Protein AF-A0A527XNQ0-F1 (afdb_monomer)

Secondary structure (DSSP, 8-state):
-EETTS-HHHHHHHHHHHT-SEEEEE-TTS-EEEEEEHHHHHHHHHHHHHHHHHHHTT--S--TTS-HHHHHHHHHHHHHHHHHHHHHHHHHHHHH-

Sequence (97 aa):
AIPATMDQEEAAREFEQYNLLSAAVVDENGRLVGVLTIDDVVDVIQEEAEEDLLRMGGVGDEELSDTVLATSRSRVPWLLVNLLTAFLAASVIGLFD

pLDDT: mean 90.77, std 7.8, range [66.81, 97.81]

Nearest PDB structures (foldseek):
  5x9h-assembly1_A  TM=7.918E-01  e=7.220E-08  Thermus thermophilus HB8
  3i8n-assembly2_A-2  TM=8.821E-01  e=8.603E-04  Vibrio parahaemolyticus
  3hf7-assembly1_A  TM=8.581E-01  e=1.624E-03  Klebsiella pneumoniae subsp. pneumoniae MGH 78578
  7oj1-assembly1_B-5  TM=8.170E-01  e=1.141E-03  Bacillus subtilis
  6gjv-assembly1_C  TM=8.196E-01  e=3.787E-03  Pseudomonas aeruginosa PAO1

Solvent-accessible surface area (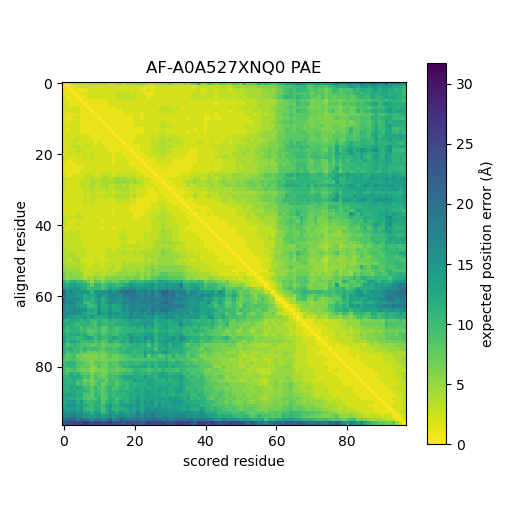backbone atoms only — not comparable to full-atom values): 5640 Å² total; per-residue (Å²): 116,44,54,72,84,56,54,67,69,60,54,37,48,51,33,63,77,66,68,44,67,58,42,48,23,20,45,100,86,68,46,81,75,50,73,47,45,44,71,65,38,54,53,50,57,51,52,52,54,51,50,51,56,35,47,75,73,40,33,65,99,70,56,96,84,56,51,73,68,59,59,46,61,49,36,46,64,53,51,49,55,52,49,53,51,52,50,51,53,52,54,54,52,67,71,78,111

Mean predicted aligned error: 6.77 Å

Structure (mmCIF, N/CA/C/O backbone):
data_AF-A0A527XNQ0-F1
#
_entry.id   AF-A0A527XNQ0-F1
#
loop_
_atom_site.group_PDB
_atom_site.id
_atom_site.type_symbol
_atom_site.label_atom_id
_atom_site.label_alt_id
_atom_site.label_comp_id
_atom_site.label_asym_id
_atom_site.label_entity_id
_atom_site.label_seq_id
_atom_site.pdbx_PDB_ins_code
_atom_site.Cartn_x
_atom_site.Cartn_y
_atom_site.Cartn_z
_atom_site.occupancy
_atom_site.B_iso_or_equiv
_atom_site.auth_seq_id
_atom_site.auth_comp_id
_atom_site.auth_asym_id
_atom_site.auth_atom_id
_atom_site.pdbx_PDB_model_num
ATOM 1 N N . ALA A 1 1 ? -11.172 8.750 15.959 1.00 88.25 1 ALA A N 1
ATOM 2 C CA . ALA A 1 1 ? -11.601 7.350 15.764 1.00 88.25 1 ALA A CA 1
ATOM 3 C C . ALA A 1 1 ? -11.543 7.091 14.275 1.00 88.25 1 ALA A C 1
ATOM 5 O O . ALA A 1 1 ? -11.951 7.976 13.532 1.00 88.25 1 ALA A O 1
ATOM 6 N N . ILE A 1 2 ? -10.993 5.954 13.868 1.00 95.88 2 ILE A N 1
ATOM 7 C CA . ILE A 1 2 ? -10.753 5.616 12.465 1.00 95.88 2 ILE A CA 1
ATOM 8 C C . ILE A 1 2 ? -11.967 4.836 11.937 1.00 95.88 2 ILE A C 1
ATOM 10 O O . ILE A 1 2 ? -12.378 3.865 12.577 1.00 95.88 2 ILE A O 1
ATOM 14 N N . PRO A 1 3 ? -12.603 5.251 10.830 1.00 97.31 3 PRO A N 1
ATOM 15 C CA . PRO A 1 3 ? -13.649 4.459 10.190 1.00 97.31 3 PRO A CA 1
ATOM 16 C C . PRO A 1 3 ? -13.102 3.119 9.684 1.00 97.31 3 PRO A C 1
ATOM 18 O O . PRO A 1 3 ? -12.037 3.079 9.083 1.00 97.31 3 PRO A O 1
ATOM 21 N N . ALA A 1 4 ? -13.853 2.030 9.851 1.00 95.81 4 ALA A N 1
ATOM 22 C CA . ALA A 1 4 ? -13.454 0.695 9.385 1.00 95.81 4 ALA A CA 1
ATOM 23 C C . ALA A 1 4 ? -13.319 0.579 7.853 1.00 95.81 4 ALA A C 1
ATOM 25 O O . ALA A 1 4 ? -12.759 -0.389 7.357 1.00 95.81 4 ALA A O 1
ATOM 26 N N . THR A 1 5 ? -13.870 1.539 7.111 1.00 96.06 5 THR A N 1
ATOM 27 C CA . THR A 1 5 ? -13.808 1.621 5.646 1.00 96.06 5 THR A CA 1
ATOM 28 C C . THR A 1 5 ? -12.765 2.624 5.150 1.00 96.06 5 THR A C 1
ATOM 30 O O . THR A 1 5 ? -12.718 2.886 3.952 1.00 96.06 5 THR A O 1
ATOM 33 N N . MET A 1 6 ? -12.021 3.268 6.056 1.00 96.25 6 MET A N 1
ATOM 34 C CA . MET A 1 6 ? -10.942 4.183 5.689 1.00 96.25 6 MET A CA 1
ATOM 35 C C . MET A 1 6 ? -9.798 3.386 5.067 1.00 96.25 6 MET A C 1
ATOM 37 O O . MET A 1 6 ? -9.498 2.282 5.519 1.00 96.25 6 MET A O 1
ATOM 41 N N . ASP A 1 7 ? -9.185 3.959 4.037 1.00 95.75 7 ASP A N 1
ATOM 42 C CA . ASP A 1 7 ? -8.011 3.376 3.405 1.00 95.75 7 ASP A CA 1
ATOM 43 C C . ASP A 1 7 ? -6.834 3.293 4.391 1.00 95.75 7 ASP A C 1
ATOM 45 O O . ASP A 1 7 ? -6.674 4.160 5.258 1.00 95.75 7 ASP A O 1
ATOM 49 N N . GLN A 1 8 ? -6.024 2.242 4.276 1.00 94.44 8 GLN A N 1
ATOM 50 C CA . GLN A 1 8 ? -4.932 1.981 5.211 1.00 94.44 8 GLN A CA 1
ATOM 51 C C . GLN A 1 8 ? -3.857 3.075 5.179 1.00 94.44 8 GLN A C 1
ATOM 53 O O . GLN A 1 8 ? -3.359 3.469 6.236 1.00 94.44 8 GLN A O 1
ATOM 58 N N . GLU A 1 9 ? -3.572 3.642 4.005 1.00 94.56 9 GLU A N 1
ATOM 59 C CA . GLU A 1 9 ? -2.612 4.732 3.837 1.00 94.56 9 GLU A CA 1
ATOM 60 C C . GLU A 1 9 ? -3.131 6.011 4.517 1.00 94.56 9 GLU A C 1
ATOM 62 O O . GLU A 1 9 ? -2.394 6.751 5.172 1.00 94.56 9 GLU A O 1
ATOM 67 N N . GLU A 1 10 ? -4.438 6.273 4.423 1.00 96.44 10 GLU A N 1
ATOM 68 C CA . GLU A 1 10 ? -5.061 7.419 5.088 1.00 96.44 10 GLU A CA 1
ATOM 69 C C . GLU A 1 10 ? -5.128 7.252 6.611 1.00 96.44 10 GLU A C 1
ATOM 71 O O . GLU A 1 10 ? -4.834 8.197 7.347 1.00 96.44 10 GLU A O 1
ATOM 76 N N . ALA A 1 11 ? -5.405 6.042 7.098 1.00 95.94 11 ALA A N 1
ATOM 77 C CA . ALA A 1 11 ? -5.310 5.733 8.521 1.00 95.94 11 ALA A CA 1
ATOM 78 C C . ALA A 1 11 ? -3.872 5.907 9.047 1.00 95.94 11 ALA A C 1
ATOM 80 O O . ALA A 1 11 ? -3.679 6.461 10.133 1.00 95.94 11 ALA A O 1
ATOM 81 N N . ALA A 1 12 ? -2.859 5.501 8.275 1.00 95.56 12 ALA A N 1
ATOM 82 C CA . ALA A 1 12 ? -1.455 5.695 8.626 1.00 95.56 12 ALA A CA 1
ATOM 83 C C . ALA A 1 12 ? -1.069 7.184 8.699 1.00 95.56 12 ALA A C 1
ATOM 85 O O . ALA A 1 12 ? -0.427 7.613 9.664 1.00 95.56 12 ALA A O 1
ATOM 86 N N . ARG A 1 13 ? -1.539 7.998 7.741 1.00 95.75 13 ARG A N 1
ATOM 87 C CA . ARG A 1 13 ? -1.356 9.462 7.747 1.00 95.75 13 ARG A CA 1
ATOM 88 C C . ARG A 1 13 ? -1.934 10.124 8.998 1.00 95.75 13 ARG A C 1
ATOM 90 O O . ARG A 1 13 ? -1.298 11.006 9.572 1.00 95.75 13 ARG A O 1
ATOM 97 N N . GLU A 1 14 ? -3.112 9.697 9.451 1.00 96.44 14 GLU A N 1
ATOM 98 C CA . GLU A 1 14 ? -3.723 10.197 10.692 1.00 96.44 14 GLU A CA 1
ATOM 99 C C . GLU A 1 14 ? -2.868 9.865 11.929 1.00 96.44 14 GLU A C 1
ATOM 101 O O . GLU A 1 14 ? -2.679 10.709 12.812 1.00 96.44 14 GLU A O 1
ATOM 106 N N . PHE A 1 15 ? -2.304 8.654 11.994 1.00 96.44 15 PHE A N 1
ATOM 107 C CA . PHE A 1 15 ? -1.405 8.252 13.081 1.00 96.44 15 PHE A CA 1
ATOM 108 C C . PHE A 1 15 ? -0.130 9.094 13.123 1.00 96.44 15 PHE A C 1
ATOM 110 O O . PHE A 1 15 ? 0.272 9.520 14.210 1.00 96.44 15 PHE A O 1
ATOM 117 N N . GLU A 1 16 ? 0.472 9.373 11.965 1.00 94.44 16 GLU A N 1
ATOM 118 C CA . GLU A 1 16 ? 1.647 10.240 11.858 1.00 94.44 16 GLU A CA 1
ATOM 119 C C . GLU A 1 16 ? 1.305 11.686 12.250 1.00 94.44 16 GLU A C 1
ATOM 121 O O . GLU A 1 16 ? 1.945 12.267 13.132 1.00 94.44 16 GLU A O 1
ATOM 126 N N . GLN A 1 17 ? 0.252 12.258 11.655 1.00 96.25 17 GLN A N 1
ATOM 127 C CA . GLN A 1 17 ? -0.136 13.654 11.866 1.00 96.25 17 GLN A CA 1
ATOM 128 C C . GLN A 1 17 ? -0.454 13.952 13.335 1.00 96.25 17 GLN A C 1
ATOM 130 O O . GLN A 1 17 ? -0.057 14.996 13.864 1.00 96.25 17 GLN A O 1
ATOM 135 N N . TYR A 1 18 ? -1.151 13.036 14.006 1.00 96.38 18 TYR A N 1
ATOM 136 C CA . TYR A 1 18 ? -1.586 13.215 15.389 1.00 96.38 18 TYR A CA 1
ATOM 137 C C . TYR A 1 18 ? -0.702 12.498 16.420 1.00 96.38 18 TYR A C 1
ATOM 139 O O . TYR A 1 18 ? -0.996 12.582 17.613 1.00 96.38 18 TYR A O 1
ATOM 147 N N . ASN A 1 19 ? 0.399 11.860 16.001 1.00 95.50 19 ASN A N 1
AT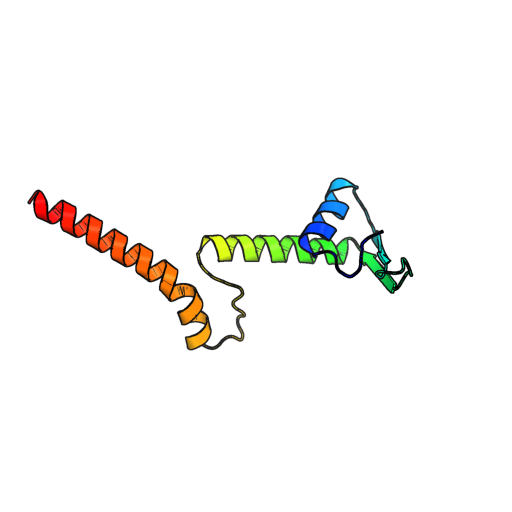OM 148 C CA . ASN A 1 19 ? 1.305 11.080 16.859 1.00 95.50 19 ASN A CA 1
ATOM 149 C C . ASN A 1 19 ? 0.550 10.059 17.734 1.00 95.50 19 ASN A C 1
ATOM 151 O O . ASN A 1 19 ? 0.738 9.984 18.954 1.00 95.50 19 ASN A O 1
ATOM 155 N N . LEU A 1 20 ? -0.364 9.308 17.116 1.00 96.75 20 LEU A N 1
ATOM 156 C CA . LEU A 1 20 ? -1.215 8.353 17.821 1.00 96.75 20 LEU A CA 1
ATOM 157 C C . LEU A 1 20 ? -0.438 7.075 18.154 1.00 96.75 20 LEU A C 1
ATOM 159 O O . LEU A 1 20 ? 0.274 6.526 17.322 1.00 96.75 20 LEU A O 1
ATOM 163 N N . LEU A 1 21 ? -0.624 6.563 19.372 1.00 96.94 21 LEU A N 1
ATOM 164 C CA . LEU A 1 21 ? -0.145 5.226 19.756 1.00 96.94 21 LEU A CA 1
ATOM 165 C C . LEU A 1 21 ? -1.174 4.134 19.441 1.00 96.94 21 LEU A C 1
ATOM 167 O O . LEU A 1 21 ? -0.830 2.973 19.241 1.00 96.94 21 LEU A O 1
ATOM 171 N N . SER A 1 22 ? -2.454 4.504 19.455 1.00 97.06 22 SER A N 1
ATOM 172 C CA . SER A 1 22 ? -3.574 3.637 19.105 1.00 97.06 22 SER A CA 1
ATOM 173 C C . SER A 1 22 ? -4.798 4.477 18.759 1.00 97.06 22 SER A C 1
ATOM 175 O O . SER A 1 22 ? -4.921 5.624 19.205 1.00 97.06 22 SER A O 1
ATOM 177 N N . ALA A 1 23 ? -5.725 3.894 18.007 1.00 97.12 23 ALA A N 1
ATOM 178 C CA . ALA A 1 23 ? -6.998 4.510 17.679 1.00 97.12 23 ALA A CA 1
ATOM 179 C C . ALA A 1 23 ? -8.135 3.482 17.697 1.00 97.12 23 ALA A C 1
ATOM 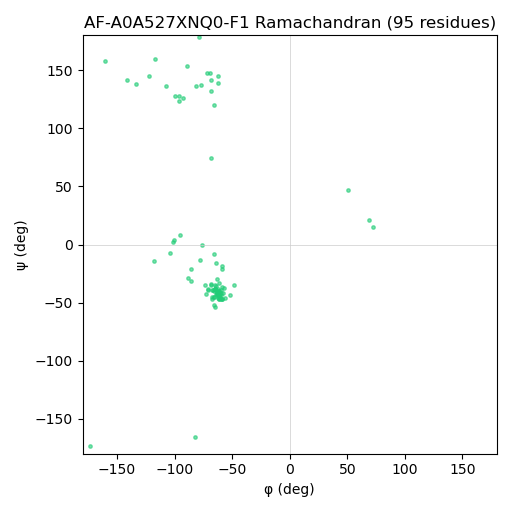181 O O . ALA A 1 23 ? -7.990 2.345 17.262 1.00 97.12 23 ALA A O 1
ATOM 182 N N . ALA A 1 24 ? -9.300 3.900 18.191 1.00 97.19 24 ALA A N 1
ATOM 183 C CA . ALA A 1 24 ? -10.527 3.117 18.093 1.00 97.19 24 ALA A CA 1
ATOM 184 C C . ALA A 1 24 ? -11.000 3.035 16.635 1.00 97.19 24 ALA A C 1
ATOM 186 O O . ALA A 1 24 ? -11.122 4.080 15.986 1.00 97.19 24 ALA A O 1
ATOM 187 N N . VAL A 1 25 ? -11.326 1.825 16.176 1.00 97.44 25 VAL A N 1
ATOM 188 C CA . VAL A 1 25 ? -11.924 1.572 14.860 1.00 97.44 25 VAL A CA 1
ATOM 189 C C . VAL A 1 25 ? -13.439 1.469 15.005 1.00 97.44 25 VAL A C 1
ATOM 191 O O . VAL A 1 25 ? -13.939 0.724 15.856 1.00 97.44 25 VAL A O 1
ATOM 194 N N . VAL A 1 26 ? -14.174 2.232 14.197 1.00 97.81 26 VAL A N 1
ATOM 195 C CA . VAL A 1 26 ? -15.639 2.336 14.272 1.00 97.81 26 VAL A CA 1
ATOM 196 C C . VAL A 1 26 ? -16.315 1.959 12.959 1.00 97.81 26 VAL A C 1
ATOM 198 O O . VAL A 1 26 ? -15.790 2.236 11.884 1.00 97.81 26 VAL A O 1
ATOM 201 N N . ASP A 1 27 ? -17.491 1.338 13.041 1.00 96.81 27 ASP A N 1
ATOM 202 C CA . ASP A 1 27 ? -18.325 1.075 11.864 1.00 96.81 27 ASP A CA 1
ATOM 203 C C . ASP A 1 27 ? -19.107 2.321 11.403 1.00 96.81 27 ASP A C 1
ATOM 205 O O . ASP A 1 27 ? -19.065 3.379 12.033 1.00 96.81 27 ASP A O 1
ATOM 209 N N . GLU A 1 28 ? -19.872 2.190 10.315 1.00 96.19 28 GLU A N 1
ATOM 210 C CA . GLU A 1 28 ? -20.690 3.275 9.741 1.00 96.19 28 GLU A CA 1
ATOM 211 C C . GLU A 1 28 ? -21.737 3.849 10.714 1.00 96.19 28 GLU A C 1
ATOM 213 O O . GLU A 1 28 ? -22.205 4.972 10.543 1.00 96.19 28 GLU A O 1
ATOM 218 N N . ASN A 1 29 ? -22.108 3.096 11.755 1.00 96.50 29 ASN A N 1
ATOM 219 C CA . ASN A 1 29 ? -23.056 3.524 12.783 1.00 96.50 29 ASN A CA 1
ATOM 220 C C . ASN A 1 29 ? -22.346 4.109 14.019 1.00 96.50 29 ASN A C 1
ATOM 222 O O . ASN A 1 29 ? -22.992 4.350 15.042 1.00 96.50 29 ASN A O 1
ATOM 226 N N . GLY A 1 30 ? -21.025 4.308 13.955 1.00 94.69 30 GLY A N 1
ATOM 227 C CA . GLY A 1 30 ? -20.204 4.823 15.050 1.00 94.69 30 GLY A CA 1
ATOM 228 C C . GLY A 1 30 ? -19.986 3.824 16.188 1.00 94.69 30 GLY A C 1
ATOM 229 O O . GLY A 1 30 ? -19.586 4.222 17.284 1.00 94.69 30 GLY A O 1
ATOM 230 N N . ARG A 1 31 ? -20.266 2.532 15.974 1.00 97.19 31 ARG A N 1
ATOM 231 C CA . ARG A 1 31 ? -20.053 1.497 16.993 1.00 97.19 31 ARG A CA 1
ATOM 232 C C . ARG A 1 31 ? -18.589 1.078 16.987 1.00 97.19 31 ARG A C 1
ATOM 234 O O . ARG A 1 31 ? -18.014 0.875 15.923 1.00 97.19 31 ARG A O 1
ATOM 241 N N . LEU A 1 32 ? -18.001 0.925 18.174 1.00 97.38 32 LEU A N 1
ATOM 242 C CA . LEU A 1 32 ? -16.639 0.413 18.328 1.00 97.38 32 LEU A CA 1
ATOM 243 C C . LEU A 1 32 ? -16.585 -1.044 17.862 1.00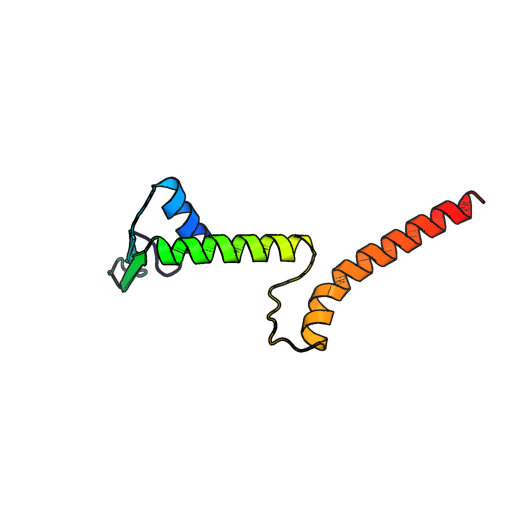 97.38 32 LEU A C 1
ATOM 245 O O . LEU A 1 32 ? -17.275 -1.894 18.426 1.00 97.38 32 LEU A O 1
ATOM 249 N N . VAL A 1 33 ? -15.753 -1.318 16.862 1.00 97.31 33 VAL A N 1
ATOM 250 C CA . VAL A 1 33 ? -15.570 -2.662 16.294 1.00 97.31 33 VAL A CA 1
ATOM 251 C C . VAL A 1 33 ? -14.146 -3.188 16.449 1.00 97.31 33 VAL A C 1
ATOM 253 O O . VAL A 1 33 ? -13.934 -4.389 16.317 1.00 97.31 33 VAL A O 1
ATOM 256 N N . GLY A 1 34 ? -13.183 -2.329 16.789 1.00 96.62 34 GLY A N 1
ATOM 257 C CA . GLY A 1 34 ? -11.799 -2.744 16.995 1.00 96.62 34 GLY A CA 1
ATOM 258 C C . GLY A 1 34 ? -10.894 -1.636 17.519 1.00 96.62 34 GLY A C 1
ATOM 259 O O . GLY A 1 34 ? -11.342 -0.534 17.850 1.00 96.62 34 GLY A O 1
ATOM 260 N N . VAL A 1 35 ? -9.604 -1.946 17.583 1.00 96.62 35 VAL A N 1
ATOM 261 C CA . VAL A 1 35 ? -8.521 -1.016 17.904 1.00 96.62 35 VAL A CA 1
ATOM 262 C C . VAL A 1 35 ? -7.399 -1.231 16.895 1.00 96.62 35 VAL A C 1
ATOM 264 O O . VAL A 1 35 ? -7.109 -2.373 16.558 1.00 96.62 35 VAL A O 1
ATOM 267 N N . LEU A 1 36 ? -6.816 -0.138 16.416 1.00 96.44 36 LEU A N 1
ATOM 268 C CA . LEU A 1 36 ? -5.621 -0.118 15.578 1.00 96.44 36 LEU A CA 1
ATOM 269 C C . LEU A 1 36 ? -4.458 0.407 16.423 1.00 96.44 36 LEU A C 1
ATOM 271 O O . LEU A 1 36 ? -4.650 1.374 17.174 1.00 96.44 36 LEU A O 1
ATOM 275 N N . THR A 1 37 ? -3.283 -0.208 16.334 1.00 96.94 37 THR A N 1
ATOM 276 C CA . THR A 1 37 ? -2.093 0.189 17.099 1.00 96.94 37 THR A CA 1
ATOM 277 C C . THR A 1 37 ? -0.960 0.651 16.188 1.00 96.94 37 THR A C 1
ATOM 279 O O . THR A 1 37 ? -0.962 0.411 14.985 1.00 96.94 37 THR A O 1
ATOM 282 N N . ILE A 1 38 ? -0.014 1.407 16.756 1.00 95.56 38 ILE A N 1
ATOM 283 C CA . ILE A 1 38 ? 1.086 2.003 15.985 1.00 95.56 38 ILE A CA 1
ATOM 284 C C . ILE A 1 38 ? 1.998 0.954 15.338 1.00 95.56 38 ILE A C 1
ATOM 286 O O . ILE A 1 38 ? 2.561 1.225 14.286 1.00 95.56 38 ILE A O 1
ATOM 290 N N . ASP A 1 39 ? 2.145 -0.228 15.936 1.00 95.62 39 ASP A N 1
ATOM 291 C CA . ASP A 1 39 ? 2.905 -1.331 15.347 1.00 95.62 39 ASP A CA 1
ATOM 292 C C . ASP A 1 39 ? 2.295 -1.805 14.021 1.00 95.62 39 ASP A C 1
ATOM 294 O O . ASP A 1 39 ? 3.031 -1.877 13.043 1.00 95.62 39 ASP A O 1
ATOM 298 N N . ASP A 1 40 ? 0.969 -1.973 13.939 1.00 94.00 40 ASP A N 1
ATOM 299 C CA . ASP A 1 40 ? 0.286 -2.316 12.679 1.00 94.00 40 ASP A CA 1
ATOM 300 C C . ASP A 1 40 ? 0.464 -1.215 11.615 1.00 94.00 40 ASP A C 1
ATOM 302 O O . ASP A 1 40 ? 0.653 -1.479 10.431 1.00 94.00 40 ASP A O 1
ATOM 306 N N . VAL A 1 41 ? 0.424 0.053 12.036 1.00 95.00 41 VAL A N 1
ATOM 307 C CA . VAL A 1 41 ? 0.581 1.202 11.129 1.00 95.00 41 VAL A CA 1
ATOM 308 C C . VAL A 1 41 ? 1.998 1.296 10.561 1.00 95.00 41 VAL A C 1
ATOM 310 O O . VAL A 1 41 ? 2.174 1.704 9.415 1.00 95.00 41 VAL A O 1
ATOM 313 N N . VAL A 1 42 ? 3.017 0.929 11.342 1.00 94.81 42 VAL A N 1
ATOM 314 C CA . VAL A 1 42 ? 4.409 0.916 10.869 1.00 94.81 42 VAL A CA 1
ATOM 315 C C . VAL A 1 42 ? 4.606 -0.112 9.754 1.00 94.81 42 VAL A C 1
ATOM 317 O O . VAL A 1 42 ? 5.380 0.149 8.831 1.00 94.81 42 VAL A O 1
ATOM 320 N N . ASP A 1 43 ? 3.904 -1.243 9.803 1.00 94.00 43 ASP A N 1
ATOM 321 C CA . ASP A 1 43 ? 3.941 -2.240 8.730 1.00 94.00 43 ASP A CA 1
ATOM 322 C C . ASP A 1 43 ? 3.288 -1.689 7.453 1.00 94.00 43 ASP A C 1
ATOM 324 O O . ASP A 1 43 ? 3.930 -1.687 6.403 1.00 94.00 43 ASP A O 1
ATOM 328 N N . VAL A 1 44 ? 2.105 -1.071 7.562 1.00 93.75 44 VAL A N 1
ATOM 329 C CA . VAL A 1 44 ? 1.422 -0.419 6.425 1.00 93.75 44 VAL A CA 1
ATOM 330 C C . VAL A 1 44 ? 2.3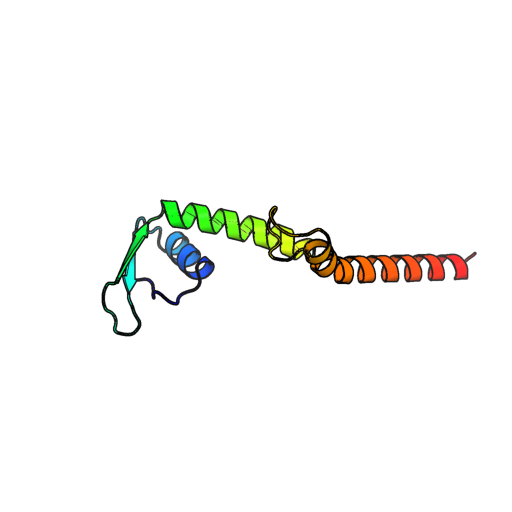05 0.639 5.758 1.00 93.75 44 VAL A C 1
ATOM 332 O O . VAL A 1 44 ? 2.440 0.652 4.541 1.00 93.75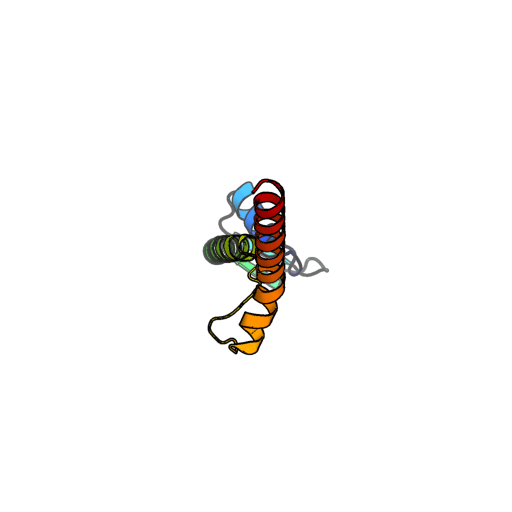 44 VAL A O 1
ATOM 335 N N . ILE A 1 45 ? 2.963 1.513 6.529 1.00 92.38 45 ILE A N 1
ATOM 336 C CA . ILE A 1 45 ? 3.838 2.557 5.960 1.00 92.38 45 ILE A CA 1
ATOM 337 C C . ILE A 1 45 ? 4.973 1.951 5.118 1.00 92.38 45 ILE A C 1
ATOM 339 O O . ILE A 1 45 ? 5.375 2.533 4.110 1.00 92.38 45 ILE A O 1
ATOM 343 N N . GLN A 1 46 ? 5.517 0.805 5.533 1.00 92.75 46 GLN A N 1
ATOM 344 C CA . GLN A 1 46 ? 6.575 0.126 4.786 1.00 92.75 46 GLN A CA 1
ATOM 345 C C . GLN A 1 46 ? 6.035 -0.537 3.516 1.00 92.75 46 GLN A C 1
ATOM 347 O O . GLN A 1 46 ? 6.670 -0.413 2.469 1.00 92.75 46 GLN A O 1
ATOM 352 N N . GLU A 1 47 ? 4.876 -1.193 3.602 1.00 90.94 47 GLU A N 1
ATOM 353 C CA . GLU A 1 47 ? 4.206 -1.827 2.461 1.00 90.94 47 GLU A CA 1
ATOM 354 C C . GLU A 1 47 ? 3.832 -0.799 1.383 1.00 90.94 47 GLU A C 1
ATOM 356 O O . GLU A 1 47 ? 4.189 -0.979 0.221 1.00 90.94 47 GLU A O 1
ATOM 361 N N . GLU A 1 48 ? 3.227 0.329 1.765 1.00 90.88 48 GLU A N 1
ATOM 362 C CA . GLU A 1 48 ? 2.875 1.418 0.839 1.00 90.88 48 GLU A CA 1
ATOM 363 C C . GLU A 1 48 ? 4.120 2.019 0.167 1.00 90.88 48 GLU A C 1
ATOM 365 O O . GLU A 1 48 ? 4.133 2.283 -1.037 1.00 90.88 48 GLU A O 1
ATOM 370 N N . ALA A 1 49 ? 5.215 2.189 0.918 1.00 89.88 49 ALA A N 1
ATOM 371 C CA . ALA A 1 49 ? 6.470 2.686 0.360 1.00 89.88 49 ALA A CA 1
ATOM 372 C C . ALA A 1 49 ? 7.083 1.713 -0.665 1.00 89.88 49 ALA A C 1
ATOM 374 O O . ALA A 1 49 ? 7.652 2.151 -1.669 1.00 89.88 49 ALA A O 1
ATOM 375 N N . GLU A 1 50 ? 6.994 0.402 -0.427 1.00 89.00 50 GLU A N 1
ATOM 376 C CA . GLU A 1 50 ? 7.414 -0.615 -1.394 1.00 89.00 50 GLU A CA 1
ATOM 377 C C . GLU A 1 50 ? 6.506 -0.618 -2.628 1.00 89.00 50 GLU A C 1
ATOM 379 O O . GLU A 1 50 ? 7.006 -0.604 -3.759 1.00 89.00 50 GLU A O 1
ATOM 384 N N . GLU A 1 51 ? 5.190 -0.554 -2.429 1.00 87.75 51 GLU A N 1
ATOM 385 C CA . GLU A 1 51 ? 4.220 -0.503 -3.517 1.00 87.75 51 GLU A CA 1
ATOM 386 C C . GLU A 1 51 ? 4.447 0.721 -4.419 1.00 87.75 51 GLU A C 1
ATOM 388 O O . GLU A 1 51 ? 4.479 0.599 -5.648 1.00 87.75 51 GLU A O 1
ATOM 393 N N . ASP A 1 52 ? 4.700 1.894 -3.843 1.00 88.31 52 ASP A N 1
ATOM 394 C CA . ASP A 1 52 ? 5.002 3.114 -4.593 1.00 88.31 52 ASP A CA 1
ATOM 395 C C . ASP A 1 52 ? 6.282 2.994 -5.429 1.00 88.31 52 ASP A C 1
ATOM 397 O O . ASP A 1 52 ? 6.327 3.428 -6.589 1.00 88.31 52 ASP A O 1
ATOM 401 N N . LEU A 1 53 ? 7.330 2.366 -4.883 1.00 87.44 53 LEU A N 1
ATOM 402 C CA . LEU A 1 53 ? 8.555 2.080 -5.634 1.00 87.44 53 LEU A CA 1
ATOM 403 C C . LEU A 1 53 ? 8.274 1.168 -6.837 1.00 87.44 53 LEU A C 1
ATOM 405 O O . LEU A 1 53 ? 8.783 1.419 -7.937 1.00 87.44 53 LEU A O 1
ATOM 409 N N . LEU A 1 54 ? 7.459 0.130 -6.648 1.00 84.12 54 LEU A N 1
ATOM 410 C CA . LEU A 1 54 ? 7.077 -0.800 -7.710 1.00 84.12 54 LEU A CA 1
ATOM 411 C C . LEU A 1 54 ? 6.227 -0.107 -8.781 1.00 84.12 54 LEU A C 1
ATOM 413 O O . LEU A 1 54 ? 6.543 -0.204 -9.975 1.00 84.12 54 LEU A O 1
ATOM 417 N N . ARG A 1 55 ? 5.235 0.689 -8.368 1.00 83.44 55 ARG A N 1
ATOM 418 C CA . ARG A 1 55 ? 4.385 1.484 -9.266 1.00 83.44 55 ARG A CA 1
ATOM 419 C C . ARG A 1 55 ? 5.197 2.471 -10.100 1.00 83.44 55 ARG A C 1
ATOM 421 O O . ARG A 1 55 ? 4.939 2.600 -11.299 1.00 83.44 55 ARG A O 1
ATOM 428 N N . MET A 1 56 ? 6.224 3.113 -9.533 1.00 81.44 56 MET A N 1
ATOM 429 C CA . MET A 1 56 ? 7.158 3.955 -10.300 1.00 81.44 56 MET A CA 1
ATOM 430 C C . MET A 1 56 ? 7.921 3.170 -11.377 1.00 81.44 56 MET A C 1
ATOM 432 O O . MET A 1 56 ? 8.216 3.704 -12.447 1.00 81.44 56 MET A O 1
ATOM 436 N N . GLY A 1 57 ? 8.218 1.894 -11.123 1.00 78.00 57 GLY A N 1
ATOM 437 C CA . GLY A 1 57 ? 8.797 0.968 -12.097 1.00 78.00 57 GLY A CA 1
ATOM 438 C C . GLY A 1 57 ? 7.808 0.443 -13.146 1.00 78.00 57 GLY A C 1
ATOM 439 O O . GLY A 1 57 ? 8.210 -0.351 -14.001 1.00 78.00 57 GLY A O 1
ATOM 440 N N . GLY A 1 58 ? 6.535 0.854 -13.093 1.00 73.12 58 GLY A N 1
ATOM 441 C CA . GLY A 1 58 ? 5.461 0.303 -13.921 1.00 73.12 58 GLY A CA 1
ATOM 442 C C . GLY A 1 58 ? 5.103 -1.139 -13.554 1.00 73.12 58 GLY A C 1
ATOM 443 O O . GLY A 1 58 ? 4.568 -1.867 -14.391 1.00 73.12 58 GLY A O 1
ATOM 444 N N . VAL A 1 59 ? 5.448 -1.562 -12.338 1.00 77.06 59 VAL A N 1
ATOM 445 C CA . VAL A 1 59 ? 5.143 -2.875 -11.774 1.00 77.06 59 VAL A CA 1
ATOM 446 C C . VAL A 1 59 ? 3.931 -2.703 -10.859 1.00 77.06 59 VAL A C 1
ATOM 448 O O . VAL A 1 59 ? 3.888 -1.774 -10.060 1.00 77.06 59 VAL A O 1
ATOM 451 N N . GLY A 1 60 ? 2.902 -3.527 -11.058 1.00 70.69 60 GLY A N 1
ATOM 452 C CA . GLY A 1 60 ? 1.706 -3.509 -10.212 1.00 70.69 60 GLY A CA 1
ATOM 453 C C . GLY A 1 60 ? 1.901 -4.311 -8.927 1.00 70.69 60 GLY A C 1
ATOM 454 O O . GLY A 1 60 ? 3.022 -4.695 -8.603 1.00 70.69 60 GLY A O 1
ATOM 455 N N . ASP A 1 61 ? 0.786 -4.597 -8.262 1.00 66.81 61 ASP A N 1
ATOM 456 C CA . ASP A 1 61 ? 0.680 -5.443 -7.069 1.00 66.81 61 ASP A CA 1
ATOM 457 C C . ASP A 1 61 ? 0.975 -6.920 -7.420 1.00 66.81 61 ASP A C 1
ATOM 459 O O . ASP A 1 61 ? 0.077 -7.725 -7.660 1.00 66.81 61 ASP A O 1
ATOM 463 N N . GLU A 1 62 ? 2.256 -7.227 -7.642 1.00 69.69 62 GLU A N 1
ATOM 464 C CA . GLU A 1 62 ? 2.761 -8.557 -7.984 1.00 69.69 62 GLU A CA 1
ATOM 465 C C . GLU A 1 62 ? 3.257 -9.259 -6.721 1.00 69.69 62 GLU A C 1
ATOM 467 O O . GLU A 1 62 ? 4.197 -8.799 -6.072 1.00 69.69 62 GLU A O 1
ATOM 472 N N . GLU A 1 63 ? 2.720 -10.437 -6.429 1.00 68.81 63 GLU A N 1
ATOM 473 C CA . GLU A 1 63 ? 3.243 -11.268 -5.350 1.00 68.81 63 GLU A CA 1
ATOM 474 C C . GLU A 1 63 ? 4.343 -12.209 -5.858 1.00 68.81 63 GLU A C 1
ATOM 476 O O . GLU A 1 63 ? 4.330 -12.688 -6.993 1.00 68.81 63 GLU A O 1
ATOM 481 N N . LEU A 1 64 ? 5.268 -12.611 -4.977 1.00 69.50 64 LEU A N 1
ATOM 482 C CA . LEU A 1 64 ? 6.237 -13.681 -5.280 1.00 69.50 64 LEU A CA 1
ATOM 483 C C . LEU A 1 64 ? 5.563 -15.020 -5.645 1.00 69.50 64 LEU A C 1
ATOM 485 O O . LEU A 1 64 ? 6.206 -15.906 -6.212 1.00 69.50 64 LEU A O 1
ATOM 489 N N . SER A 1 65 ? 4.289 -15.176 -5.283 1.00 78.44 65 SER A N 1
ATOM 490 C CA . SER A 1 65 ? 3.448 -16.333 -5.578 1.00 78.44 65 SER A CA 1
ATOM 491 C C . SER A 1 65 ? 2.923 -16.339 -7.026 1.00 78.44 65 SER A C 1
ATOM 493 O O . SER A 1 65 ? 2.452 -17.381 -7.502 1.00 78.44 65 SER A O 1
ATOM 495 N N . ASP A 1 66 ? 3.034 -15.216 -7.744 1.00 81.50 66 ASP A N 1
ATOM 496 C CA . ASP A 1 66 ? 2.432 -15.046 -9.056 1.00 81.50 66 ASP A CA 1
ATOM 497 C C . ASP A 1 66 ? 3.085 -15.890 -10.148 1.00 81.50 66 ASP A C 1
ATOM 499 O O . ASP A 1 66 ? 4.287 -16.167 -10.199 1.00 81.50 66 ASP A O 1
ATOM 503 N N . THR A 1 67 ? 2.252 -16.294 -11.106 1.00 85.56 67 THR A N 1
ATOM 504 C CA . THR A 1 67 ? 2.738 -16.996 -12.293 1.00 85.56 67 THR A CA 1
ATOM 505 C C . THR A 1 67 ? 3.500 -16.046 -13.213 1.00 85.56 67 THR A C 1
ATOM 507 O O . THR A 1 67 ? 3.104 -14.899 -13.406 1.00 85.56 67 THR A O 1
ATOM 510 N N . VAL A 1 68 ? 4.510 -16.572 -13.918 1.00 85.31 68 VAL A N 1
ATOM 511 C CA . VAL A 1 68 ? 5.297 -15.825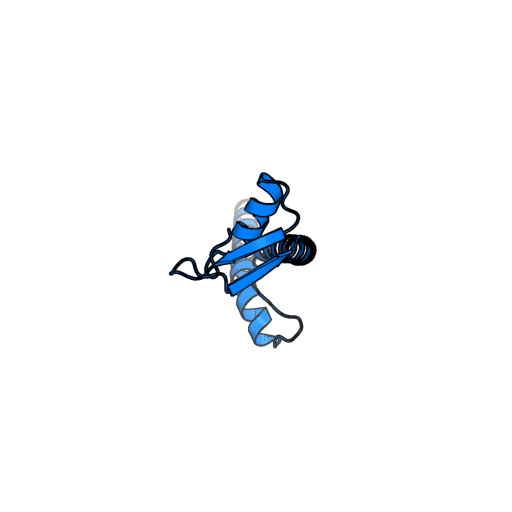 -14.922 1.00 85.31 68 VAL A CA 1
ATOM 512 C C . VAL A 1 68 ? 4.410 -15.054 -15.912 1.00 85.31 68 VAL A C 1
ATOM 514 O O . VAL A 1 68 ? 4.770 -13.962 -16.349 1.00 85.31 68 VAL A O 1
ATOM 517 N N . LEU A 1 69 ? 3.241 -15.600 -16.270 1.00 85.94 69 LEU A N 1
ATOM 518 C CA . LEU A 1 69 ? 2.302 -14.954 -17.188 1.00 85.94 69 LEU A CA 1
ATOM 519 C C . LEU A 1 69 ? 1.610 -13.728 -16.570 1.00 85.94 69 LEU A C 1
ATOM 521 O O . LEU A 1 69 ? 1.418 -12.741 -17.279 1.00 85.94 69 LEU A O 1
ATOM 525 N N . ALA A 1 70 ? 1.243 -13.787 -15.287 1.00 83.25 70 ALA A N 1
ATOM 526 C CA . ALA A 1 70 ? 0.627 -12.675 -14.563 1.00 83.25 70 ALA A CA 1
ATOM 527 C C . ALA A 1 70 ? 1.617 -11.508 -14.439 1.00 83.25 70 ALA A C 1
ATOM 529 O O . ALA A 1 70 ? 1.348 -10.433 -14.974 1.00 83.25 70 ALA A O 1
ATOM 530 N N . THR A 1 71 ? 2.815 -11.784 -13.915 1.00 83.81 71 THR A N 1
ATOM 531 C CA . THR A 1 71 ? 3.942 -10.840 -13.792 1.00 83.81 71 THR A CA 1
ATOM 532 C C . THR A 1 71 ? 4.360 -10.230 -15.136 1.00 83.81 71 THR A C 1
ATOM 534 O O . THR A 1 71 ? 4.728 -9.065 -15.253 1.00 83.81 71 THR A O 1
ATOM 537 N N . SER A 1 72 ? 4.323 -11.009 -16.222 1.00 84.69 72 SER A N 1
ATOM 538 C CA . SER A 1 72 ? 4.667 -10.467 -17.544 1.00 84.69 72 SER A CA 1
ATOM 539 C C . SER A 1 72 ? 3.625 -9.456 -18.031 1.00 84.69 72 SER A C 1
ATOM 541 O O . SER A 1 72 ? 3.966 -8.494 -18.718 1.00 84.69 72 SER A O 1
ATOM 543 N N . ARG A 1 73 ? 2.345 -9.651 -17.699 1.00 84.56 73 ARG A N 1
ATOM 544 C CA . ARG A 1 73 ? 1.238 -8.844 -18.226 1.00 84.56 73 ARG A CA 1
ATOM 545 C C . ARG A 1 73 ? 1.186 -7.439 -17.622 1.00 84.56 73 ARG A C 1
ATOM 547 O O . ARG A 1 73 ? 0.852 -6.503 -18.345 1.00 84.56 73 ARG A O 1
ATOM 554 N N . SER A 1 74 ? 1.545 -7.294 -16.352 1.00 81.62 74 SER A N 1
ATOM 555 C CA . SER A 1 74 ? 1.736 -6.016 -15.646 1.00 81.62 74 SER A CA 1
ATOM 556 C C . SER A 1 74 ? 2.909 -5.213 -16.218 1.00 81.62 74 SER A C 1
ATOM 558 O O . SER A 1 74 ? 2.791 -4.005 -16.395 1.00 81.62 74 SER A O 1
ATOM 560 N N . ARG A 1 75 ? 4.010 -5.874 -16.599 1.00 86.31 75 ARG A N 1
ATOM 561 C CA . ARG A 1 75 ? 5.253 -5.209 -17.047 1.00 86.31 75 ARG A CA 1
ATOM 562 C C . ARG A 1 75 ? 5.293 -4.853 -18.538 1.00 86.31 75 ARG A C 1
ATOM 564 O O . ARG A 1 75 ? 5.921 -3.866 -18.928 1.00 86.31 75 ARG A O 1
ATOM 571 N N . VAL A 1 76 ? 4.644 -5.647 -19.398 1.00 89.31 76 VAL A N 1
ATOM 572 C CA . VAL A 1 76 ? 4.661 -5.476 -20.869 1.00 89.31 76 VAL A CA 1
ATOM 573 C C . VAL A 1 76 ? 4.294 -4.060 -21.344 1.00 89.31 76 VAL A C 1
ATOM 575 O O . VAL A 1 76 ? 4.993 -3.561 -22.230 1.00 89.31 76 VAL A O 1
ATOM 578 N N . PRO A 1 77 ? 3.264 -3.378 -20.804 1.00 88.62 77 PRO A N 1
ATOM 579 C CA . PRO A 1 77 ? 2.913 -2.028 -21.242 1.00 88.62 77 PRO A CA 1
ATOM 580 C C . PRO A 1 77 ? 4.063 -1.030 -21.073 1.00 88.62 77 PRO A C 1
ATOM 582 O O . PRO A 1 77 ? 4.402 -0.313 -22.016 1.00 88.62 77 PRO A O 1
ATOM 585 N N . TRP A 1 78 ? 4.712 -1.028 -19.905 1.00 88.44 78 TRP A N 1
ATOM 586 C CA . TRP A 1 78 ? 5.832 -0.129 -19.626 1.00 88.44 78 TRP A CA 1
ATOM 587 C C . TRP A 1 78 ? 7.063 -0.439 -20.490 1.00 88.44 78 TRP A C 1
ATOM 589 O O . TRP A 1 78 ? 7.723 0.466 -21.016 1.00 88.44 78 TRP A O 1
ATOM 599 N N . LEU A 1 79 ? 7.343 -1.724 -20.719 1.00 89.00 79 LEU A N 1
ATOM 600 C CA . LEU A 1 79 ? 8.424 -2.159 -21.607 1.00 89.00 79 LEU A CA 1
ATOM 601 C C . LEU A 1 79 ? 8.179 -1.752 -23.065 1.00 89.00 79 LEU A C 1
ATOM 603 O O . LEU A 1 79 ? 9.114 -1.352 -23.758 1.00 89.00 79 LEU A O 1
ATOM 607 N N . LEU A 1 80 ? 6.929 -1.809 -23.532 1.00 92.69 80 LEU A N 1
ATOM 608 C CA . LEU A 1 80 ? 6.565 -1.411 -24.889 1.00 92.69 80 LEU A CA 1
ATOM 609 C C . LEU A 1 80 ? 6.778 0.091 -25.115 1.00 92.69 80 LEU A C 1
ATOM 611 O O . LEU A 1 80 ? 7.300 0.479 -26.158 1.00 92.69 80 LEU A O 1
ATOM 615 N N . VAL A 1 81 ? 6.446 0.931 -24.130 1.00 92.69 81 VAL A N 1
ATOM 616 C CA . VAL A 1 81 ? 6.717 2.379 -24.185 1.00 92.69 81 VAL A CA 1
ATOM 617 C C . VAL A 1 81 ? 8.219 2.654 -24.312 1.00 92.69 81 VAL A C 1
ATOM 619 O O . VAL A 1 81 ? 8.634 3.424 -25.184 1.00 92.69 81 VAL A O 1
ATOM 622 N N . ASN A 1 82 ? 9.049 1.984 -23.506 1.00 94.06 82 ASN A N 1
ATOM 623 C CA . ASN A 1 82 ? 10.508 2.103 -23.595 1.00 94.06 82 ASN A CA 1
ATOM 624 C C . ASN A 1 82 ? 11.042 1.639 -24.955 1.00 94.06 82 ASN A C 1
ATOM 626 O O . ASN A 1 82 ? 11.856 2.325 -25.573 1.00 94.06 82 ASN A O 1
ATOM 630 N N . LEU A 1 83 ? 10.545 0.506 -25.454 1.00 94.50 83 LEU A N 1
ATOM 631 C CA . LEU A 1 83 ? 10.937 -0.037 -26.750 1.00 94.50 83 LEU A CA 1
ATOM 632 C C . LEU A 1 83 ? 10.596 0.923 -27.896 1.00 94.50 83 LEU A C 1
ATOM 634 O O . LEU A 1 83 ? 11.443 1.192 -28.745 1.00 94.50 83 LEU A O 1
ATOM 638 N N . LEU A 1 84 ? 9.381 1.477 -27.911 1.00 97.06 84 LEU A N 1
ATOM 639 C CA . LEU A 1 84 ? 8.969 2.461 -28.913 1.00 97.06 84 LEU A CA 1
ATOM 640 C C . LEU A 1 84 ? 9.836 3.719 -28.852 1.00 97.06 84 LEU A C 1
ATOM 642 O O . LEU A 1 84 ? 10.263 4.222 -29.888 1.00 97.06 84 LEU A O 1
ATOM 646 N N . THR A 1 85 ? 10.151 4.189 -27.646 1.00 95.75 85 THR A N 1
ATOM 647 C CA . THR A 1 85 ? 11.039 5.341 -27.442 1.00 95.75 85 THR A CA 1
ATOM 648 C C . THR A 1 85 ? 12.436 5.068 -28.002 1.00 95.75 85 THR A C 1
ATOM 650 O O . THR A 1 85 ? 12.990 5.907 -28.713 1.00 95.75 85 THR A O 1
ATOM 653 N N . ALA A 1 86 ? 12.979 3.872 -27.763 1.00 96.06 86 ALA A N 1
ATOM 654 C CA . ALA A 1 86 ? 14.260 3.449 -28.321 1.00 96.06 86 ALA A CA 1
ATOM 655 C C . ALA A 1 86 ? 14.230 3.390 -29.859 1.00 96.06 86 ALA A C 1
ATOM 657 O O . ALA A 1 86 ? 15.155 3.877 -30.510 1.00 96.06 86 ALA A O 1
ATOM 658 N N . PHE A 1 87 ? 13.153 2.863 -30.454 1.00 97.00 87 PHE A N 1
ATOM 659 C CA . PHE A 1 87 ? 12.978 2.856 -31.910 1.00 97.00 87 PHE A CA 1
ATOM 660 C C . PHE A 1 87 ? 12.892 4.266 -32.502 1.00 97.00 87 PHE A C 1
ATOM 662 O O . PHE A 1 87 ? 13.500 4.527 -33.542 1.00 97.00 87 PHE A O 1
ATOM 669 N N . LEU A 1 88 ? 12.171 5.184 -31.852 1.00 96.69 88 LEU A N 1
ATOM 670 C CA . LEU A 1 88 ? 12.085 6.580 -32.284 1.00 9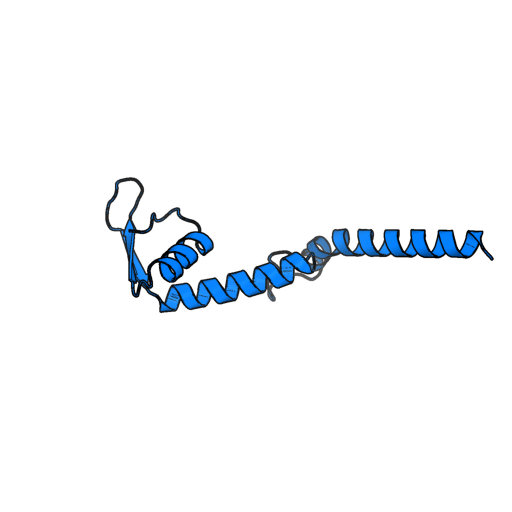6.69 88 LEU A CA 1
ATOM 671 C C . LEU A 1 88 ? 13.460 7.254 -32.244 1.00 96.69 88 LEU A C 1
ATOM 673 O O . LEU A 1 88 ? 13.857 7.880 -33.225 1.00 96.69 88 LEU A O 1
ATOM 677 N N . ALA A 1 89 ? 14.213 7.071 -31.157 1.00 95.69 89 ALA A N 1
ATOM 678 C CA . ALA A 1 89 ? 15.569 7.600 -31.030 1.00 95.69 89 ALA A CA 1
ATOM 679 C C . ALA A 1 89 ? 16.503 7.057 -32.126 1.00 95.69 89 ALA A C 1
ATOM 681 O O . ALA A 1 89 ? 17.188 7.834 -32.791 1.00 95.69 89 ALA A O 1
ATOM 682 N N . ALA A 1 90 ? 16.481 5.743 -32.372 1.00 95.69 90 ALA A N 1
ATOM 683 C CA . ALA A 1 90 ? 17.270 5.119 -33.433 1.00 95.69 90 ALA A CA 1
ATOM 684 C C . ALA A 1 90 ? 16.892 5.644 -34.830 1.00 95.69 90 ALA A C 1
ATOM 686 O O . ALA A 1 90 ? 17.767 5.905 -35.653 1.00 95.69 90 ALA A O 1
ATOM 687 N N . SER A 1 91 ? 15.596 5.850 -35.080 1.00 95.38 91 SER A N 1
ATOM 688 C CA . SER A 1 91 ? 15.096 6.386 -36.353 1.00 95.38 91 SER A CA 1
ATOM 689 C C . SER A 1 91 ? 15.567 7.820 -36.602 1.00 95.38 91 SER A C 1
ATOM 691 O O . SER A 1 91 ? 15.895 8.166 -37.732 1.00 95.38 91 SER A O 1
ATOM 693 N N . VAL A 1 92 ? 15.626 8.650 -35.554 1.00 95.19 92 VAL A N 1
ATOM 694 C CA . VAL A 1 92 ? 16.149 10.022 -35.643 1.00 95.19 92 VAL A CA 1
ATOM 695 C C . VAL A 1 92 ? 17.636 10.010 -35.974 1.00 95.19 92 VAL A C 1
ATOM 697 O O . VAL A 1 92 ? 18.047 10.746 -36.862 1.00 95.19 92 VAL A O 1
ATOM 700 N N . ILE A 1 93 ? 18.436 9.164 -35.318 1.00 94.69 93 ILE A N 1
ATOM 701 C CA . ILE A 1 93 ? 19.874 9.049 -35.609 1.00 94.69 93 ILE A CA 1
ATOM 702 C C . ILE A 1 93 ? 20.093 8.661 -37.075 1.00 94.69 93 ILE A C 1
ATOM 704 O O . ILE A 1 93 ? 20.849 9.332 -37.769 1.00 94.69 93 ILE A O 1
ATOM 708 N N . GLY A 1 94 ? 19.365 7.656 -37.570 1.00 92.50 94 GLY A N 1
ATOM 709 C CA . GLY A 1 94 ? 19.465 7.210 -38.963 1.00 92.50 94 GLY A CA 1
ATOM 710 C C . GLY A 1 94 ? 18.995 8.225 -40.014 1.00 92.50 94 GLY A C 1
ATOM 711 O O . GLY A 1 94 ? 19.167 7.970 -41.198 1.00 92.50 94 GLY A O 1
ATOM 712 N N . LEU A 1 95 ? 18.388 9.349 -39.617 1.00 92.62 95 LEU A N 1
ATOM 713 C CA . LEU A 1 95 ? 18.053 10.451 -40.526 1.00 92.62 95 LEU A CA 1
ATOM 714 C C . LEU A 1 95 ? 19.224 11.435 -40.716 1.00 92.62 95 LEU A C 1
ATOM 716 O O . LEU A 1 95 ? 19.225 12.192 -41.686 1.00 92.62 95 LEU A O 1
ATOM 720 N N . PHE A 1 96 ? 20.174 11.464 -39.777 1.00 90.38 96 PHE A N 1
ATOM 721 C CA . PHE A 1 96 ? 21.326 12.375 -39.781 1.00 90.38 96 PHE A CA 1
ATOM 722 C C . PHE A 1 96 ? 22.651 11.705 -40.186 1.00 90.38 96 PHE A C 1
ATOM 724 O O . PHE A 1 96 ? 23.637 12.424 -40.357 1.00 90.38 96 PHE A O 1
ATOM 731 N N . ASP A 1 97 ? 22.661 10.378 -40.341 1.00 68.94 97 ASP A N 1
ATOM 732 C CA . ASP A 1 97 ? 23.711 9.587 -41.011 1.00 68.94 97 ASP A CA 1
ATOM 733 C C 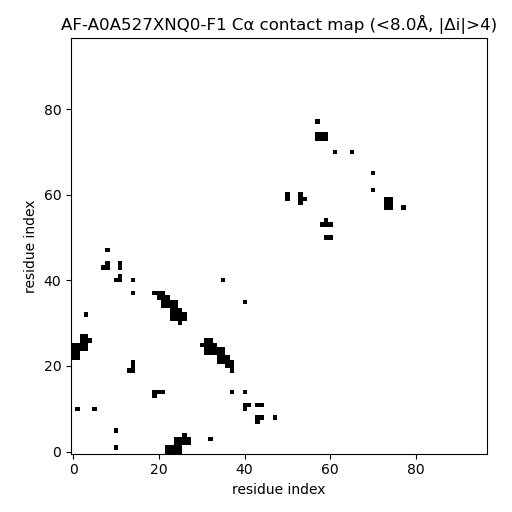. ASP A 1 97 ? 23.397 9.434 -42.511 1.00 68.94 97 ASP A C 1
ATOM 735 O O . ASP A 1 97 ? 24.330 9.569 -43.338 1.00 68.94 97 ASP A O 1
#

Foldseek 3Di:
DAEPPDDLVVVLVVCVVVVDQKDFYAYPVRDGDDMDGVVNSVVVVVVVVVQVVCVVLQFHPDDPPDDPVVRCVSNVVVVVVVVVVVVVVVVVVVVVD

Radius of gyration: 21.51 Å; Cα contacts (8 Å, |Δi|>4): 77; chains: 1; bounding box: 47×31×61 Å